Protein AF-A0A662R850-F1 (afdb_monomer_lite)

pLDDT: mean 83.98, std 15.19, range [34.16, 98.44]

Secondary structure (DSSP, 8-state):
--------TTS-EE-TT--TT--EEEESEEEEETTEEEEE-TT-SS-EEEE---EEETTTTEEESSHHHHHH-TT--TT--EEE-SS--------

Radius of gyration: 16.41 Å; chains: 1; bounding box: 42×28×46 Å

Structure (mmCIF, N/CA/C/O backbone):
data_AF-A0A662R850-F1
#
_entry.id   AF-A0A662R850-F1
#
loop_
_atom_site.group_PDB
_atom_site.id
_atom_site.type_symbol
_atom_site.label_atom_id
_atom_site.label_alt_id
_atom_site.label_comp_id
_atom_site.label_asym_id
_atom_site.label_entity_id
_atom_site.label_seq_id
_atom_site.pdbx_PDB_ins_code
_atom_site.Cartn_x
_atom_site.Cartn_y
_atom_site.Cartn_z
_atom_site.occupancy
_atom_site.B_iso_or_equiv
_atom_site.auth_seq_id
_atom_site.auth_comp_id
_atom_site.auth_asym_id
_atom_site.auth_atom_id
_atom_site.pdbx_PDB_model_num
ATOM 1 N N . MET A 1 1 ? 10.261 -17.687 -1.497 1.00 36.41 1 MET A N 1
ATOM 2 C CA . MET A 1 1 ? 10.891 -17.011 -2.650 1.00 36.41 1 MET A CA 1
ATOM 3 C C . MET A 1 1 ? 11.424 -15.690 -2.118 1.00 36.41 1 MET A C 1
ATOM 5 O O . MET A 1 1 ? 10.769 -15.113 -1.264 1.00 36.41 1 MET A O 1
ATOM 9 N N . THR A 1 2 ? 12.626 -15.273 -2.490 1.00 34.16 2 THR A N 1
ATOM 10 C CA . THR A 1 2 ? 13.237 -14.015 -2.029 1.00 34.16 2 THR A CA 1
ATOM 11 C C . THR A 1 2 ? 13.217 -13.064 -3.216 1.00 34.16 2 THR A C 1
ATOM 13 O O . THR A 1 2 ? 13.703 -13.437 -4.282 1.00 34.16 2 THR A O 1
ATOM 16 N N . VAL A 1 3 ? 12.629 -11.873 -3.074 1.00 38.25 3 VAL A N 1
ATOM 17 C CA . VAL A 1 3 ? 12.821 -10.819 -4.082 1.00 38.25 3 VAL A CA 1
ATOM 18 C C . VAL A 1 3 ? 14.233 -10.292 -3.885 1.00 38.25 3 VAL A C 1
ATOM 20 O O . VAL A 1 3 ? 14.597 -9.891 -2.784 1.00 38.25 3 VAL A O 1
ATOM 23 N N . SER A 1 4 ? 15.057 -10.340 -4.925 1.00 41.88 4 SER A N 1
ATOM 24 C CA . SER A 1 4 ? 16.397 -9.757 -4.903 1.00 41.88 4 SER A CA 1
ATOM 25 C C . SER A 1 4 ? 16.422 -8.607 -5.899 1.00 41.88 4 SER A C 1
ATOM 27 O O . SER A 1 4 ? 16.478 -8.835 -7.105 1.00 41.88 4 SER A O 1
ATOM 29 N N . VAL A 1 5 ? 16.338 -7.378 -5.390 1.00 55.72 5 VAL A N 1
ATOM 30 C CA . VAL A 1 5 ? 16.547 -6.154 -6.170 1.00 55.72 5 VAL A CA 1
ATOM 31 C C . VAL A 1 5 ? 17.981 -5.692 -5.924 1.00 55.72 5 VAL A C 1
ATOM 33 O O . VAL A 1 5 ? 18.382 -5.491 -4.781 1.00 55.72 5 VAL A O 1
ATOM 36 N N . PHE A 1 6 ? 18.769 -5.542 -6.988 1.00 52.97 6 PHE A N 1
ATOM 37 C CA . PHE A 1 6 ? 20.126 -5.002 -6.905 1.00 52.97 6 PHE A CA 1
ATOM 38 C C . PHE A 1 6 ? 20.071 -3.495 -7.167 1.00 52.97 6 PHE A C 1
ATOM 40 O O . PHE A 1 6 ? 20.058 -3.066 -8.318 1.00 52.97 6 PHE A O 1
ATOM 47 N N . ILE A 1 7 ? 20.003 -2.702 -6.097 1.00 58.59 7 ILE A N 1
ATOM 48 C CA . ILE A 1 7 ? 20.132 -1.240 -6.153 1.00 58.59 7 ILE A CA 1
ATOM 49 C C . ILE A 1 7 ? 21.566 -0.891 -5.752 1.00 58.59 7 ILE A C 1
ATOM 51 O O . ILE A 1 7 ? 22.050 -1.360 -4.721 1.00 58.59 7 ILE A O 1
ATOM 55 N N . TYR A 1 8 ? 22.266 -0.116 -6.579 1.00 51.53 8 TYR A N 1
ATOM 56 C CA . TYR A 1 8 ? 23.656 0.262 -6.329 1.00 51.53 8 TYR A CA 1
ATOM 57 C C . TYR A 1 8 ? 23.712 1.671 -5.710 1.00 51.53 8 TYR A C 1
ATOM 59 O O . TYR A 1 8 ? 23.363 2.638 -6.389 1.00 51.53 8 TYR A O 1
ATOM 67 N N . PRO A 1 9 ? 24.176 1.823 -4.452 1.00 47.75 9 PRO A N 1
ATOM 68 C CA . PRO A 1 9 ? 24.424 3.136 -3.856 1.00 47.75 9 PRO A CA 1
ATOM 69 C C . PRO A 1 9 ? 25.365 3.982 -4.737 1.00 47.75 9 PRO A C 1
ATOM 71 O O . PRO A 1 9 ? 26.272 3.416 -5.356 1.00 47.75 9 PRO A O 1
ATOM 74 N N . PRO A 1 10 ? 25.211 5.321 -4.782 1.00 56.88 10 PRO A N 1
ATOM 75 C CA . PRO A 1 10 ? 24.437 6.164 -3.860 1.00 56.88 10 PRO A CA 1
ATOM 76 C C . PRO A 1 10 ? 22.963 6.380 -4.253 1.00 56.88 10 PRO A C 1
ATOM 78 O O . PRO A 1 10 ? 22.295 7.211 -3.646 1.00 56.88 10 PRO A O 1
ATOM 81 N N . PHE A 1 11 ? 22.464 5.663 -5.257 1.00 65.56 11 PHE A N 1
ATOM 82 C CA . PHE A 1 11 ? 21.241 6.016 -5.968 1.00 65.56 11 PHE A CA 1
ATOM 83 C C . PHE A 1 11 ? 20.128 4.988 -5.737 1.00 65.56 11 PHE A C 1
ATOM 85 O O . PHE A 1 11 ? 20.281 3.814 -6.062 1.00 65.56 11 PHE A O 1
ATOM 92 N N . GLY A 1 12 ? 19.004 5.454 -5.189 1.00 68.25 12 GLY A N 1
ATOM 93 C CA . GLY A 1 12 ? 17.759 4.708 -5.004 1.00 68.25 12 GLY A CA 1
ATOM 94 C C . GLY A 1 12 ? 17.516 4.058 -3.631 1.00 68.25 12 GLY A C 1
ATOM 95 O O . GLY A 1 12 ? 18.437 3.871 -2.839 1.00 68.25 12 GLY A O 1
ATOM 96 N N . TYR A 1 13 ? 16.248 3.737 -3.336 1.00 76.50 13 TYR A N 1
ATOM 97 C CA . TYR A 1 13 ? 15.781 3.225 -2.036 1.00 76.50 13 TYR A CA 1
ATOM 98 C C . TYR A 1 13 ? 14.889 1.983 -2.189 1.00 76.50 13 TYR A C 1
ATOM 100 O O . TYR A 1 13 ? 13.910 1.995 -2.932 1.00 76.50 13 TYR A O 1
ATOM 108 N N . PHE A 1 14 ? 15.215 0.916 -1.460 1.00 79.81 14 PHE A N 1
ATOM 109 C CA . PHE A 1 14 ? 14.361 -0.259 -1.287 1.00 79.81 14 PHE A CA 1
ATOM 110 C C . PHE A 1 14 ? 14.023 -0.374 0.191 1.00 79.81 14 PHE A C 1
ATOM 112 O O . PHE A 1 14 ? 14.938 -0.526 1.006 1.00 79.81 14 PHE A O 1
ATOM 119 N N . ASP A 1 15 ? 12.738 -0.299 0.531 1.00 79.81 15 ASP A N 1
ATOM 120 C CA . ASP A 1 15 ? 12.313 -0.533 1.906 1.00 79.81 15 ASP A CA 1
ATOM 121 C C . ASP A 1 15 ? 12.567 -2.011 2.273 1.00 79.81 15 ASP A C 1
ATOM 123 O O . ASP A 1 15 ? 11.988 -2.910 1.651 1.00 79.81 15 ASP A O 1
ATOM 127 N N . PRO A 1 16 ? 13.438 -2.300 3.261 1.00 80.44 16 PRO A N 1
ATOM 128 C CA . PRO A 1 16 ? 13.796 -3.667 3.629 1.00 80.44 16 PRO A CA 1
ATOM 129 C C . PRO A 1 16 ? 12.632 -4.468 4.229 1.00 80.44 16 PRO A C 1
ATOM 131 O O . PRO A 1 16 ? 12.772 -5.680 4.388 1.00 80.44 16 PRO A O 1
ATOM 134 N N . ASN A 1 17 ? 11.512 -3.825 4.569 1.00 80.44 17 ASN A N 1
ATOM 135 C CA . ASN A 1 17 ? 10.332 -4.491 5.112 1.00 80.44 17 ASN A CA 1
ATOM 136 C C . ASN A 1 17 ? 9.387 -5.021 4.024 1.00 80.44 17 ASN A C 1
ATOM 138 O O . ASN A 1 17 ? 8.433 -5.718 4.357 1.00 80.44 17 ASN A O 1
ATOM 142 N N . ILE A 1 18 ? 9.645 -4.730 2.743 1.00 82.94 18 ILE A N 1
ATOM 143 C CA . ILE A 1 18 ? 8.837 -5.241 1.630 1.00 82.94 18 ILE A CA 1
ATOM 144 C C . ILE A 1 18 ? 9.084 -6.738 1.436 1.00 82.94 18 ILE A C 1
ATOM 146 O O . ILE A 1 18 ? 10.215 -7.207 1.272 1.00 82.94 18 ILE A O 1
ATOM 150 N N . THR A 1 19 ? 7.994 -7.492 1.372 1.00 84.19 19 THR A N 1
ATOM 151 C CA . THR A 1 19 ? 7.954 -8.935 1.164 1.00 84.19 19 THR A CA 1
ATOM 152 C C . THR A 1 19 ? 7.160 -9.313 -0.091 1.00 84.19 19 THR A C 1
ATOM 154 O O . THR A 1 19 ? 6.555 -8.488 -0.774 1.00 84.19 19 THR A O 1
ATOM 157 N N . ILE A 1 20 ? 7.207 -10.594 -0.469 1.00 80.25 20 ILE A N 1
ATOM 158 C CA . ILE A 1 20 ? 6.463 -11.080 -1.638 1.00 80.25 20 ILE A CA 1
ATOM 159 C C . ILE A 1 20 ? 4.972 -11.072 -1.344 1.00 80.25 20 ILE A C 1
ATOM 161 O O . ILE A 1 20 ? 4.527 -11.750 -0.424 1.00 80.25 20 ILE A O 1
ATOM 165 N N . GLY A 1 21 ? 4.221 -10.416 -2.224 1.00 77.44 21 GLY A N 1
ATOM 166 C CA . GLY A 1 21 ? 2.774 -10.270 -2.106 1.00 77.44 21 GLY A CA 1
ATOM 167 C C . GLY A 1 21 ? 2.357 -8.871 -1.666 1.00 77.44 21 GLY A C 1
ATOM 168 O O . GLY A 1 21 ? 1.200 -8.520 -1.878 1.00 77.44 21 GLY A O 1
ATOM 169 N N . ASP A 1 22 ? 3.290 -8.064 -1.152 1.00 81.69 22 ASP A N 1
ATOM 170 C CA . ASP A 1 22 ? 3.008 -6.684 -0.773 1.00 81.69 22 ASP A CA 1
ATOM 171 C C . ASP A 1 22 ? 2.732 -5.820 -2.005 1.00 81.69 22 ASP A C 1
ATOM 173 O O . ASP A 1 22 ? 3.383 -5.939 -3.051 1.00 81.69 22 ASP A O 1
ATOM 177 N N . MET A 1 23 ? 1.762 -4.919 -1.866 1.00 81.88 23 MET A N 1
ATOM 178 C CA . MET A 1 23 ? 1.573 -3.843 -2.828 1.00 81.88 23 MET A CA 1
ATOM 179 C C . MET A 1 23 ? 2.666 -2.797 -2.638 1.00 81.88 23 MET A C 1
ATOM 181 O O . MET A 1 23 ? 2.941 -2.361 -1.520 1.00 81.88 23 MET A O 1
ATOM 185 N N . VAL A 1 24 ? 3.271 -2.372 -3.745 1.00 86.56 24 VAL A N 1
ATOM 186 C CA . VAL A 1 24 ? 4.383 -1.420 -3.738 1.00 86.56 24 VAL A CA 1
ATOM 187 C C . VAL A 1 24 ? 4.133 -0.270 -4.697 1.00 86.56 24 VAL A C 1
ATOM 189 O O . VAL A 1 24 ? 3.531 -0.441 -5.760 1.00 86.56 24 VAL A O 1
ATOM 192 N N . GLU A 1 25 ? 4.656 0.893 -4.338 1.00 86.88 25 GLU A N 1
ATOM 193 C CA . GLU A 1 25 ? 4.848 2.004 -5.256 1.00 86.88 25 GLU A CA 1
ATOM 194 C C . GLU A 1 25 ? 6.267 1.958 -5.804 1.00 86.88 25 GLU A C 1
ATOM 196 O O . GLU A 1 25 ? 7.239 1.820 -5.058 1.00 86.88 25 GLU A O 1
ATOM 201 N N . VAL A 1 26 ? 6.381 2.052 -7.129 1.00 86.62 26 VAL A N 1
ATOM 202 C CA . VAL A 1 26 ? 7.655 1.944 -7.836 1.00 86.62 26 VAL A CA 1
ATOM 203 C C . VAL A 1 26 ? 7.889 3.206 -8.646 1.00 86.62 26 VAL A C 1
ATOM 205 O O . VAL A 1 26 ? 7.094 3.548 -9.521 1.00 86.62 26 VAL A O 1
ATOM 208 N N . TYR A 1 27 ? 9.021 3.860 -8.404 1.00 85.19 27 TYR A N 1
ATOM 209 C CA . TYR A 1 27 ? 9.482 4.991 -9.195 1.00 85.19 27 TYR A CA 1
ATOM 210 C C . TYR A 1 27 ? 10.753 4.630 -9.958 1.00 85.19 27 TYR A C 1
ATOM 212 O O . TYR A 1 27 ? 11.759 4.213 -9.382 1.00 85.19 27 TYR A O 1
ATOM 220 N N . GLY A 1 28 ? 10.702 4.808 -11.275 1.00 84.62 28 GLY A N 1
ATOM 221 C CA . GLY A 1 28 ? 11.790 4.503 -12.196 1.00 84.62 28 GLY A CA 1
ATOM 222 C C . GLY A 1 28 ? 11.471 4.977 -13.612 1.00 84.62 28 GLY A C 1
ATOM 223 O O . GLY A 1 28 ? 10.574 5.790 -13.828 1.00 84.62 28 GLY A O 1
ATOM 224 N N . ASN A 1 29 ? 12.205 4.461 -14.594 1.00 84.12 29 ASN A N 1
ATOM 225 C CA . ASN A 1 29 ? 11.956 4.733 -16.004 1.00 84.12 29 ASN A CA 1
ATOM 226 C C . ASN A 1 29 ? 10.738 3.938 -16.482 1.00 84.12 29 ASN A C 1
ATOM 228 O O . ASN A 1 29 ? 10.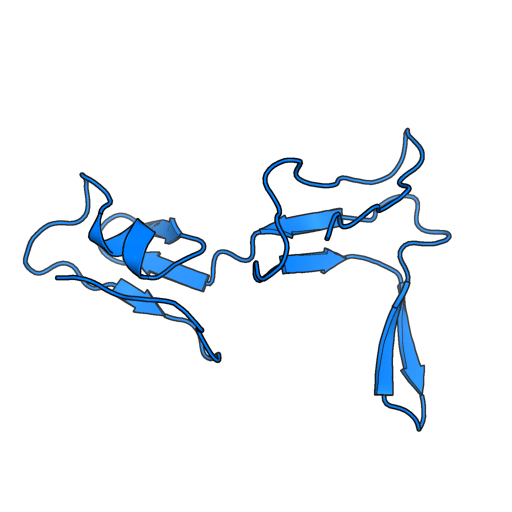816 2.724 -16.658 1.00 84.12 29 ASN A O 1
ATOM 232 N N . TYR A 1 30 ? 9.621 4.628 -16.694 1.00 85.00 30 TYR A N 1
ATOM 233 C CA . TYR A 1 30 ? 8.427 4.052 -17.302 1.00 85.00 30 TYR A CA 1
ATOM 234 C C . TYR A 1 30 ? 8.622 3.876 -18.812 1.00 85.00 30 TYR A C 1
ATOM 236 O O . TYR A 1 30 ? 9.047 4.802 -19.505 1.00 85.00 30 TYR A O 1
ATOM 244 N N . SER A 1 31 ? 8.276 2.701 -19.325 1.00 85.69 31 SER A N 1
ATOM 245 C CA . SER A 1 31 ? 8.172 2.425 -20.753 1.00 85.69 31 SER A CA 1
ATOM 246 C C . SER A 1 31 ? 6.883 1.674 -21.041 1.00 85.69 31 SER A C 1
ATOM 248 O O . SER A 1 31 ? 6.507 0.765 -20.303 1.00 85.69 31 SER A O 1
ATOM 250 N N . GLU A 1 32 ? 6.235 2.035 -22.138 1.00 92.25 32 GLU A N 1
ATOM 251 C CA . GLU A 1 32 ? 5.026 1.384 -22.621 1.00 92.25 32 GLU A CA 1
ATOM 252 C C . GLU A 1 32 ? 5.231 0.996 -24.079 1.00 92.25 32 GLU A C 1
ATOM 254 O O . GLU A 1 32 ? 5.662 1.813 -24.898 1.00 92.25 32 GLU A O 1
ATOM 259 N N . ASP A 1 33 ? 4.964 -0.264 -24.391 1.00 88.00 33 ASP A N 1
ATOM 260 C CA . ASP A 1 33 ? 5.001 -0.791 -25.745 1.00 88.00 33 ASP A CA 1
ATOM 261 C C . ASP A 1 33 ? 3.733 -1.603 -26.041 1.00 88.00 33 ASP A C 1
ATOM 263 O O . ASP A 1 33 ? 2.807 -1.700 -25.236 1.00 88.00 33 ASP A O 1
ATOM 267 N N . GLN A 1 34 ? 3.673 -2.193 -27.233 1.00 92.25 34 GLN A N 1
ATOM 268 C CA . GLN A 1 34 ? 2.550 -3.032 -27.663 1.00 92.25 34 GLN A CA 1
ATOM 269 C C . GLN A 1 34 ? 2.281 -4.258 -26.763 1.00 92.25 34 GLN A C 1
ATOM 271 O O . GLN A 1 34 ? 1.219 -4.867 -26.886 1.00 92.25 34 GLN A O 1
ATOM 276 N N . ASN A 1 35 ? 3.216 -4.635 -25.886 1.00 87.31 35 ASN A N 1
ATOM 277 C CA . ASN A 1 35 ? 3.110 -5.763 -24.967 1.00 87.31 35 ASN A CA 1
ATOM 278 C C . ASN A 1 35 ? 2.769 -5.328 -23.526 1.00 87.31 35 ASN A C 1
ATOM 280 O O . ASN A 1 35 ? 2.510 -6.199 -22.692 1.00 87.31 35 ASN A O 1
ATOM 284 N N . GLY A 1 36 ? 2.736 -4.024 -23.230 1.00 87.31 36 GLY A N 1
ATOM 285 C CA . GLY A 1 36 ? 2.272 -3.472 -21.958 1.00 87.31 36 GLY A CA 1
ATOM 286 C C . GLY A 1 36 ? 3.181 -2.390 -21.374 1.00 87.31 36 GLY A C 1
ATOM 287 O O . GLY A 1 36 ? 4.004 -1.789 -22.062 1.00 87.31 36 GLY A O 1
ATOM 288 N N . CYS A 1 37 ? 3.012 -2.147 -20.075 1.00 85.00 37 CYS A N 1
ATOM 289 C CA . CYS A 1 37 ? 3.735 -1.131 -19.315 1.00 85.00 37 CYS A CA 1
ATOM 290 C C . CYS A 1 37 ? 4.780 -1.788 -18.404 1.00 85.00 37 CYS A C 1
ATOM 292 O O . CYS A 1 37 ? 4.475 -2.749 -17.695 1.00 85.00 37 CYS A O 1
ATOM 294 N N . SER A 1 38 ? 5.990 -1.239 -18.353 1.00 84.38 38 SER A N 1
ATOM 295 C CA . SER A 1 38 ? 7.042 -1.674 -17.432 1.00 84.38 38 SER A CA 1
ATOM 296 C C . SER A 1 38 ? 7.761 -0.487 -16.807 1.00 84.38 38 SER A C 1
ATOM 298 O O . SER A 1 38 ? 7.967 0.536 -17.456 1.00 84.38 38 SER A O 1
ATOM 300 N N . VAL A 1 39 ? 8.206 -0.647 -15.561 1.00 84.12 39 VAL A N 1
ATOM 301 C CA . VAL A 1 39 ? 9.091 0.311 -14.892 1.00 84.12 39 VAL A CA 1
ATOM 302 C C . VAL A 1 39 ? 10.476 -0.313 -14.763 1.00 84.12 39 VAL A C 1
ATOM 304 O O . VAL A 1 39 ? 10.645 -1.361 -14.144 1.00 84.12 39 VAL A O 1
ATOM 307 N N . SER A 1 40 ? 11.476 0.330 -15.361 1.00 81.81 40 SER A N 1
ATOM 308 C CA . SER A 1 40 ? 12.884 -0.038 -15.243 1.00 81.81 40 SER A CA 1
ATOM 309 C C . SER A 1 40 ? 13.556 0.806 -14.166 1.00 81.81 40 SER A C 1
ATOM 311 O O . SER A 1 40 ? 13.539 2.034 -14.217 1.00 81.81 40 SER A O 1
ATOM 313 N N . LEU A 1 41 ? 14.210 0.148 -13.212 1.00 77.50 41 LEU A N 1
ATOM 314 C CA . LEU A 1 41 ? 15.036 0.820 -12.201 1.00 77.50 41 LEU A CA 1
ATOM 315 C C . LEU A 1 41 ? 16.464 1.078 -12.705 1.00 77.50 41 LEU A C 1
ATOM 317 O O . LEU A 1 41 ? 17.245 1.767 -12.057 1.00 77.50 41 LEU A O 1
ATOM 321 N N . ASN A 1 42 ? 16.814 0.552 -13.883 1.00 73.31 42 ASN A N 1
ATOM 322 C CA . ASN A 1 42 ? 18.138 0.732 -14.461 1.00 73.31 42 ASN A CA 1
ATOM 323 C C . ASN A 1 42 ? 18.305 2.154 -15.012 1.00 73.31 42 ASN A C 1
ATOM 325 O O . ASN A 1 42 ? 17.434 2.666 -15.720 1.00 73.31 42 ASN A O 1
ATOM 329 N N . GLY A 1 43 ? 19.464 2.760 -14.737 1.00 65.62 43 GLY A N 1
ATOM 330 C CA . GLY A 1 43 ? 19.882 4.032 -15.334 1.00 65.62 43 GLY A CA 1
ATOM 331 C C . GLY A 1 43 ? 19.241 5.289 -14.736 1.00 65.62 43 GLY A C 1
ATOM 332 O O . GLY A 1 43 ? 19.363 6.353 -15.337 1.00 65.62 43 GLY A O 1
ATOM 333 N N . LYS A 1 44 ? 18.561 5.193 -13.586 1.00 68.88 44 LYS A N 1
ATOM 334 C CA . LYS A 1 44 ? 18.029 6.348 -12.846 1.00 68.88 44 LYS A CA 1
ATOM 335 C C . LYS A 1 44 ? 18.880 6.604 -11.601 1.00 68.88 44 LYS A C 1
ATOM 337 O O . LYS A 1 44 ? 19.132 5.683 -10.832 1.00 68.88 44 LYS A O 1
ATOM 342 N N . GLU A 1 45 ? 19.278 7.858 -11.401 1.00 69.75 45 GLU A N 1
ATOM 343 C CA . GLU A 1 45 ? 19.947 8.315 -10.170 1.00 69.75 45 GLU A CA 1
ATOM 344 C C . GLU A 1 45 ? 18.975 8.315 -8.970 1.00 69.75 45 GLU A C 1
ATOM 346 O O . GLU A 1 45 ? 19.377 8.114 -7.832 1.00 69.75 45 GLU A O 1
ATOM 351 N N . ASP A 1 46 ? 17.668 8.409 -9.235 1.00 73.81 46 ASP A N 1
ATOM 352 C CA . ASP A 1 46 ? 16.615 8.306 -8.223 1.00 73.81 46 ASP A CA 1
ATOM 353 C C . ASP A 1 46 ? 15.589 7.248 -8.643 1.00 73.81 46 ASP A C 1
ATOM 355 O O . ASP A 1 46 ? 14.753 7.495 -9.519 1.00 73.81 46 ASP A O 1
ATOM 359 N N . CYS A 1 47 ? 15.650 6.064 -8.036 1.00 80.38 47 CYS A N 1
ATOM 360 C CA . CYS A 1 47 ? 14.614 5.036 -8.137 1.00 80.38 47 CYS A CA 1
ATOM 361 C C . CYS A 1 47 ? 14.181 4.598 -6.735 1.00 80.38 47 CYS A C 1
ATOM 363 O O . CYS A 1 47 ? 14.997 4.584 -5.819 1.00 80.38 47 CYS A O 1
ATOM 365 N N . TYR A 1 48 ? 12.915 4.248 -6.528 1.00 82.06 48 TYR A N 1
ATOM 366 C CA . TYR A 1 48 ? 12.505 3.686 -5.242 1.00 82.06 48 TYR A CA 1
ATOM 367 C C . TYR A 1 48 ? 11.414 2.639 -5.380 1.00 82.06 48 TYR A C 1
ATOM 369 O O . TYR A 1 48 ? 10.634 2.654 -6.332 1.00 82.06 48 TYR A O 1
ATOM 377 N N . ILE A 1 49 ? 11.394 1.734 -4.407 1.00 84.88 49 ILE A N 1
ATOM 378 C CA . ILE A 1 49 ? 10.303 0.807 -4.146 1.00 84.88 49 ILE A CA 1
ATOM 379 C C . ILE A 1 49 ? 9.930 0.991 -2.674 1.00 84.88 49 ILE A C 1
ATOM 381 O O . ILE A 1 49 ? 10.759 0.734 -1.796 1.00 84.88 49 ILE A O 1
ATOM 385 N N . ILE A 1 50 ? 8.706 1.446 -2.421 1.00 84.62 50 ILE A N 1
ATOM 386 C CA . ILE A 1 50 ? 8.163 1.669 -1.074 1.00 84.62 50 ILE A CA 1
ATOM 387 C C . ILE A 1 50 ? 6.813 0.954 -0.918 1.00 84.62 50 ILE A C 1
ATOM 389 O O . ILE A 1 50 ? 6.170 0.663 -1.933 1.00 84.62 50 ILE A O 1
ATOM 393 N N . PRO A 1 51 ? 6.371 0.642 0.312 1.00 85.69 51 PRO A N 1
ATOM 394 C CA . PRO A 1 51 ? 5.045 0.079 0.536 1.00 85.69 51 PRO A CA 1
ATOM 395 C C . PRO A 1 51 ? 3.946 1.021 0.031 1.00 85.69 51 PRO A C 1
ATOM 397 O O . PRO A 1 51 ? 4.031 2.233 0.221 1.00 85.69 51 PRO A O 1
ATOM 400 N N . ALA A 1 52 ? 2.915 0.468 -0.606 1.00 87.31 52 ALA A N 1
ATOM 401 C CA . ALA A 1 52 ? 1.751 1.247 -1.014 1.00 87.31 52 ALA A CA 1
ATOM 402 C C . ALA A 1 52 ? 0.778 1.385 0.166 1.00 87.31 52 ALA A C 1
ATOM 404 O O . ALA A 1 52 ? 0.097 0.421 0.523 1.00 87.31 52 ALA A O 1
ATOM 405 N N . SER A 1 53 ? 0.697 2.577 0.754 1.00 90.88 53 SER A N 1
ATOM 406 C CA . SER A 1 53 ? -0.274 2.873 1.810 1.00 90.88 53 SER A CA 1
ATOM 407 C C . SER A 1 53 ? -1.585 3.347 1.190 1.00 90.88 53 SER A C 1
ATOM 409 O O . SER A 1 53 ? -1.713 4.500 0.796 1.00 90.88 53 SER A O 1
ATOM 411 N N . ARG A 1 54 ? -2.533 2.420 1.046 1.00 93.06 54 ARG A N 1
ATOM 412 C CA . ARG A 1 54 ? -3.809 2.608 0.325 1.00 93.06 54 ARG A CA 1
ATOM 413 C C . ARG A 1 54 ? -5.041 2.454 1.211 1.00 93.06 54 ARG A C 1
ATOM 415 O O . ARG A 1 54 ? -6.172 2.372 0.730 1.00 93.06 54 ARG A O 1
ATOM 422 N N . VAL A 1 55 ? -4.810 2.311 2.507 1.00 96.62 55 VAL A N 1
ATOM 423 C CA . VAL A 1 55 ? -5.840 2.175 3.525 1.00 96.62 55 VAL A CA 1
ATOM 424 C C . VAL A 1 55 ? -5.671 3.345 4.471 1.00 96.62 55 VAL A C 1
ATOM 426 O O . VAL A 1 55 ? -4.601 3.509 5.042 1.00 96.62 55 VAL A O 1
ATOM 429 N N . HIS A 1 56 ? -6.709 4.151 4.631 1.00 97.62 56 HIS A N 1
ATOM 430 C CA . HIS A 1 56 ? -6.621 5.420 5.341 1.00 97.62 56 HIS A CA 1
ATOM 431 C C . HIS A 1 56 ? -7.674 5.461 6.439 1.00 97.62 56 HIS A C 1
ATOM 433 O O . HIS A 1 56 ? -8.864 5.279 6.167 1.00 97.62 56 HIS A O 1
ATOM 439 N N . ASN A 1 57 ? -7.260 5.723 7.674 1.00 98.19 57 ASN A N 1
ATOM 440 C CA . ASN A 1 57 ? -8.191 6.077 8.735 1.00 98.19 57 ASN A CA 1
ATOM 441 C C . ASN A 1 57 ? -8.457 7.585 8.657 1.00 98.19 57 ASN A C 1
ATOM 443 O O . ASN A 1 57 ? -7.578 8.393 8.945 1.00 98.19 57 ASN A O 1
ATOM 447 N N . LEU A 1 58 ? -9.666 7.984 8.254 1.00 98.00 58 LEU A N 1
ATOM 448 C CA . LEU A 1 58 ? -9.994 9.401 8.062 1.00 98.00 58 LEU A CA 1
ATOM 449 C C . LEU A 1 58 ? -10.068 10.187 9.374 1.00 98.00 58 LEU A C 1
ATOM 451 O O . LEU A 1 58 ? -9.913 11.408 9.361 1.00 98.00 58 LEU A O 1
ATOM 455 N N . ASP A 1 59 ? -10.316 9.500 10.487 1.00 98.44 59 ASP A N 1
ATOM 456 C CA . ASP A 1 59 ? -10.469 10.122 11.797 1.00 98.44 59 ASP A CA 1
ATOM 457 C C . ASP A 1 59 ? -9.113 10.391 12.464 1.00 98.44 59 ASP A C 1
ATOM 459 O O . ASP A 1 59 ? -8.963 11.408 13.144 1.00 98.44 59 ASP A O 1
ATOM 463 N N . THR A 1 60 ? -8.113 9.528 12.243 1.00 97.81 60 THR A N 1
ATOM 464 C CA . THR A 1 60 ? -6.746 9.721 12.769 1.00 97.81 60 THR A CA 1
ATOM 465 C C . THR A 1 60 ? -5.795 10.361 11.755 1.00 97.81 60 THR A C 1
ATOM 467 O O . THR A 1 60 ? -4.824 11.010 12.145 1.00 97.81 60 THR A O 1
ATOM 470 N N . GLY A 1 61 ? -6.097 10.252 10.458 1.00 97.19 61 GLY A N 1
ATOM 471 C CA . GLY A 1 61 ? -5.218 10.680 9.369 1.00 97.19 61 GLY A CA 1
ATOM 472 C C . GLY A 1 61 ? -4.047 9.727 9.123 1.00 97.19 61 GLY A C 1
ATOM 473 O O . GLY A 1 61 ? -3.064 10.133 8.508 1.00 97.19 61 GLY A O 1
ATOM 474 N N . GLU A 1 62 ? -4.126 8.498 9.637 1.00 97.75 62 GLU A N 1
ATOM 475 C CA . GLU A 1 62 ? -3.086 7.484 9.479 1.00 97.75 62 GLU A CA 1
ATOM 476 C C . GLU A 1 62 ? -3.298 6.635 8.228 1.00 97.75 62 GLU A C 1
ATOM 478 O O . GLU A 1 62 ? -4.426 6.274 7.874 1.00 97.75 62 GLU A O 1
ATOM 483 N N . ASP A 1 63 ? -2.178 6.281 7.598 1.00 96.06 63 ASP A N 1
ATOM 484 C CA . ASP A 1 63 ? -2.130 5.484 6.383 1.00 96.06 63 ASP A CA 1
ATOM 485 C C . ASP A 1 63 ? -1.502 4.116 6.663 1.00 96.06 63 ASP A C 1
ATOM 487 O O . ASP A 1 63 ? -0.456 3.997 7.305 1.00 96.06 63 ASP A O 1
ATOM 491 N N . PHE A 1 64 ? -2.109 3.075 6.109 1.00 94.88 64 PHE A N 1
ATOM 492 C CA . PHE A 1 64 ? -1.744 1.684 6.318 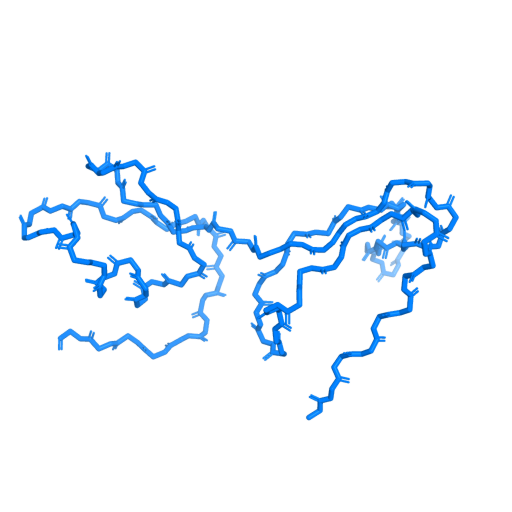1.00 94.88 64 PHE A CA 1
ATOM 493 C C . PHE A 1 64 ? -1.600 0.955 4.983 1.00 94.88 64 PHE A C 1
ATOM 495 O O . PHE A 1 64 ? -2.230 1.280 3.971 1.00 94.88 64 PHE A O 1
ATOM 502 N N . THR A 1 65 ? -0.771 -0.084 4.992 1.00 91.94 65 THR A N 1
ATOM 503 C CA . THR A 1 65 ? -0.513 -0.941 3.827 1.00 91.94 65 THR A CA 1
ATOM 504 C C . THR A 1 65 ? -1.526 -2.080 3.686 1.00 91.94 65 THR A C 1
ATOM 506 O O . THR A 1 65 ? -1.606 -2.696 2.625 1.00 91.94 65 THR A O 1
ATOM 509 N N . THR A 1 66 ? -2.306 -2.375 4.735 1.00 92.81 66 THR A N 1
ATOM 510 C CA . THR A 1 66 ? -3.307 -3.460 4.770 1.00 92.81 66 THR A CA 1
ATOM 511 C C . THR A 1 66 ? -4.556 -3.034 5.542 1.00 92.81 66 THR A C 1
ATOM 513 O O . THR A 1 66 ? -4.476 -2.161 6.410 1.00 92.81 66 THR A O 1
ATOM 516 N N . ILE A 1 67 ? -5.707 -3.656 5.254 1.00 95.12 67 ILE A N 1
ATOM 517 C CA . ILE A 1 67 ? -6.958 -3.372 5.973 1.00 95.12 67 ILE A CA 1
ATOM 518 C C . ILE A 1 67 ? -6.844 -3.852 7.419 1.00 95.12 67 ILE A C 1
ATOM 520 O O . ILE A 1 67 ? -7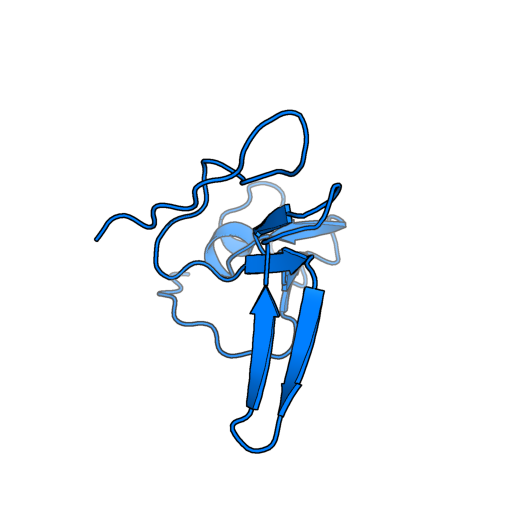.264 -3.140 8.329 1.00 95.12 67 ILE A O 1
ATOM 524 N N . GLN A 1 68 ? -6.240 -5.023 7.650 1.00 96.31 68 GLN A N 1
ATOM 525 C CA . GLN A 1 68 ? -6.075 -5.533 9.013 1.00 96.31 68 GLN A CA 1
ATOM 526 C C . GLN A 1 68 ? -5.210 -4.607 9.876 1.00 96.31 68 GLN A C 1
ATOM 528 O O . GLN A 1 68 ? -5.566 -4.371 11.023 1.00 96.31 68 GLN A O 1
ATOM 533 N N . ALA A 1 69 ? -4.122 -4.040 9.339 1.00 95.19 69 ALA A N 1
ATOM 534 C CA . ALA A 1 69 ? -3.290 -3.108 10.102 1.00 95.19 69 ALA A CA 1
ATOM 535 C C . ALA A 1 69 ? -4.067 -1.856 10.532 1.00 95.19 69 ALA A C 1
ATOM 537 O O . ALA A 1 69 ? -3.913 -1.421 11.665 1.00 95.19 69 ALA A O 1
ATOM 538 N N . ALA A 1 70 ? -4.939 -1.324 9.669 1.00 97.06 70 ALA A N 1
ATOM 539 C CA . ALA A 1 70 ? -5.792 -0.192 10.025 1.00 97.06 70 ALA A CA 1
ATOM 540 C C . ALA A 1 70 ? -6.829 -0.550 11.103 1.00 97.06 70 ALA A C 1
ATOM 542 O O . ALA A 1 70 ? -7.143 0.283 11.944 1.00 97.06 70 ALA A O 1
ATOM 543 N N . ILE A 1 71 ? -7.368 -1.776 11.089 1.00 96.94 71 ILE A N 1
ATOM 544 C CA . ILE A 1 71 ? -8.309 -2.270 12.112 1.00 96.94 71 ILE A CA 1
ATOM 545 C C . ILE A 1 71 ? -7.608 -2.503 13.456 1.00 96.94 71 ILE A C 1
ATOM 547 O O . ILE A 1 71 ? -8.153 -2.144 14.497 1.00 96.94 71 ILE A O 1
ATOM 551 N N . ASP A 1 72 ? -6.427 -3.120 13.428 1.00 97.50 72 ASP A N 1
ATOM 552 C CA . ASP A 1 72 ? -5.657 -3.488 14.622 1.00 97.50 72 ASP A CA 1
ATOM 553 C C . ASP A 1 72 ? -4.961 -2.287 15.273 1.00 97.50 72 ASP A C 1
ATOM 555 O O . ASP A 1 72 ? -4.468 -2.399 16.401 1.00 97.50 72 ASP A O 1
ATOM 559 N N . ASP A 1 73 ? -4.892 -1.160 14.563 1.00 98.00 73 ASP A N 1
ATOM 560 C CA . ASP A 1 73 ? -4.259 0.045 15.062 1.00 98.00 73 ASP A CA 1
ATOM 561 C C . ASP A 1 73 ? -4.922 0.506 16.374 1.00 98.00 73 ASP A C 1
ATOM 563 O O . ASP A 1 73 ? -6.149 0.643 16.448 1.00 98.00 73 ASP A O 1
ATOM 567 N N . PRO A 1 74 ? -4.138 0.730 17.447 1.00 97.94 74 PRO A N 1
ATOM 568 C CA . PRO A 1 74 ? -4.691 1.075 18.742 1.00 97.94 74 PRO A CA 1
ATOM 569 C C . PRO A 1 74 ? -5.444 2.401 18.735 1.00 97.94 74 PRO A C 1
ATOM 571 O O . PRO A 1 74 ? -6.274 2.573 19.624 1.00 97.94 74 PRO A O 1
ATOM 574 N N . ASP A 1 75 ? -5.194 3.318 17.804 1.00 98.38 75 ASP A N 1
ATOM 575 C CA . ASP A 1 75 ? -5.889 4.596 17.687 1.00 98.38 75 ASP A CA 1
ATOM 576 C C . ASP A 1 75 ? -7.139 4.508 16.790 1.00 98.38 75 ASP A C 1
ATOM 578 O O . ASP A 1 75 ? -8.012 5.379 16.869 1.00 98.38 75 ASP A O 1
ATOM 582 N N . THR A 1 76 ? -7.345 3.394 16.078 1.00 98.12 76 THR A N 1
ATOM 583 C CA . THR A 1 76 ? -8.630 3.057 15.448 1.00 98.12 76 THR A CA 1
ATOM 584 C C . THR A 1 76 ? -9.668 2.660 16.502 1.00 98.12 76 THR A C 1
ATOM 586 O O . THR A 1 76 ? -9.559 1.642 17.189 1.00 98.12 76 THR A O 1
ATOM 589 N N . LYS A 1 77 ? -10.715 3.482 16.656 1.00 98.00 77 LYS A N 1
ATOM 590 C CA . LYS A 1 77 ? -11.803 3.270 17.626 1.00 98.00 77 LYS A CA 1
ATOM 591 C C . LYS A 1 77 ? -13.128 2.959 16.944 1.00 98.00 77 LYS A C 1
ATOM 593 O O . LYS A 1 77 ? -13.317 3.202 15.755 1.00 98.00 77 LYS A O 1
ATOM 598 N N . ASP A 1 78 ? -14.070 2.446 17.733 1.00 97.00 78 ASP A N 1
ATOM 599 C CA . ASP A 1 78 ? -15.439 2.229 17.269 1.00 97.00 78 ASP A CA 1
ATOM 600 C C . ASP A 1 78 ? -16.049 3.536 16.738 1.00 97.00 78 ASP A C 1
ATOM 602 O O . ASP A 1 78 ? -15.914 4.599 17.348 1.00 97.00 78 ASP A O 1
ATOM 606 N N . GLY A 1 79 ? -16.697 3.447 15.579 1.00 97.12 79 GLY A N 1
ATOM 607 C CA . GLY A 1 79 ? -17.214 4.596 14.837 1.00 97.12 79 GLY A CA 1
ATOM 608 C C . GLY A 1 79 ? -16.219 5.296 13.902 1.00 97.12 79 GLY A C 1
ATOM 609 O O . GLY A 1 79 ? -16.664 6.161 13.150 1.00 97.12 79 GLY A O 1
ATOM 610 N N . HIS A 1 80 ? -14.927 4.934 13.896 1.00 98.38 80 HIS A N 1
ATOM 611 C CA . HIS A 1 80 ? -13.974 5.467 12.914 1.00 98.38 80 HIS A CA 1
ATOM 612 C C . HIS A 1 80 ? -14.267 4.941 11.501 1.00 98.38 80 HIS A C 1
ATOM 614 O O . HIS A 1 80 ? -14.773 3.832 11.305 1.00 98.38 80 HIS A O 1
ATOM 620 N N . THR A 1 81 ? -13.918 5.747 10.504 1.00 98.19 81 THR A N 1
ATOM 621 C CA . THR A 1 81 ? -14.086 5.453 9.085 1.00 98.19 81 THR A CA 1
ATOM 622 C C . THR A 1 81 ? -12.739 5.135 8.450 1.00 98.19 81 THR A C 1
ATOM 624 O O . THR A 1 81 ? -11.911 6.018 8.226 1.00 98.19 81 THR A O 1
ATOM 627 N N . ILE A 1 82 ? -12.557 3.867 8.083 1.00 97.94 82 ILE A N 1
ATOM 628 C CA . ILE A 1 82 ? -11.452 3.428 7.230 1.00 97.94 82 ILE A CA 1
ATOM 629 C C . ILE A 1 82 ? -11.916 3.483 5.773 1.00 97.94 82 ILE A C 1
ATOM 631 O O . ILE A 1 82 ? -12.906 2.846 5.404 1.00 9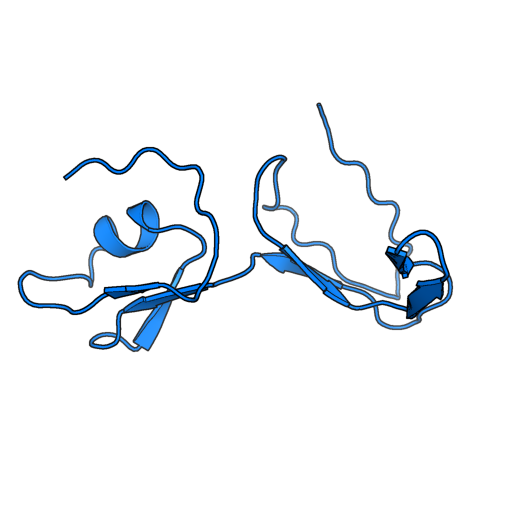7.94 82 ILE A O 1
ATOM 635 N N . ILE A 1 83 ? -11.194 4.229 4.940 1.00 97.81 83 ILE A N 1
ATOM 636 C CA . ILE A 1 83 ? -11.367 4.230 3.489 1.00 97.81 83 ILE A CA 1
ATOM 637 C C . ILE A 1 83 ? -10.239 3.433 2.839 1.00 97.81 83 ILE A C 1
ATOM 639 O O . ILE A 1 83 ? -9.085 3.498 3.251 1.00 97.81 83 ILE A O 1
ATOM 643 N N . VAL A 1 84 ? -10.592 2.658 1.822 1.00 96.06 84 VAL A N 1
ATOM 644 C CA . VAL A 1 84 ? -9.653 1.832 1.067 1.00 96.06 84 VAL A CA 1
ATOM 645 C C . VAL A 1 84 ? -9.671 2.312 -0.373 1.00 96.06 84 VAL A C 1
ATOM 647 O O . VAL A 1 84 ? -10.737 2.361 -0.996 1.00 96.06 84 VAL A O 1
ATOM 650 N N . ASP A 1 85 ? -8.503 2.658 -0.906 1.00 95.50 85 ASP A N 1
ATOM 651 C CA . ASP A 1 85 ? -8.378 3.090 -2.290 1.00 95.50 85 ASP A CA 1
ATOM 652 C C . ASP A 1 85 ? -8.790 1.972 -3.260 1.00 95.50 85 ASP A C 1
ATOM 654 O O . ASP A 1 85 ? -8.620 0.781 -2.962 1.00 95.50 85 ASP A O 1
ATOM 658 N N . PRO A 1 86 ? -9.282 2.310 -4.465 1.00 93.75 86 PRO A N 1
ATOM 659 C CA . PRO A 1 86 ? -9.647 1.317 -5.468 1.00 93.75 86 PRO A CA 1
ATOM 660 C C . PRO A 1 86 ? -8.505 0.334 -5.771 1.00 93.75 86 PRO A C 1
ATOM 662 O O . PRO A 1 86 ? -7.392 0.722 -6.132 1.00 93.75 86 PRO A O 1
ATOM 665 N N . GLY A 1 87 ? -8.795 -0.964 -5.668 1.00 87.94 87 GLY A N 1
ATOM 666 C CA . GLY A 1 87 ? -7.806 -2.019 -5.862 1.00 87.94 87 GLY A CA 1
ATOM 667 C C . GLY A 1 87 ? -8.340 -3.403 -5.505 1.00 87.94 87 GLY A C 1
ATOM 668 O O . GLY A 1 87 ? -9.488 -3.558 -5.094 1.00 87.94 87 GLY A O 1
ATOM 669 N N . THR A 1 88 ? -7.506 -4.427 -5.689 1.00 87.62 88 THR A N 1
ATOM 670 C CA . THR A 1 88 ? -7.805 -5.804 -5.262 1.00 87.62 88 THR A CA 1
ATOM 67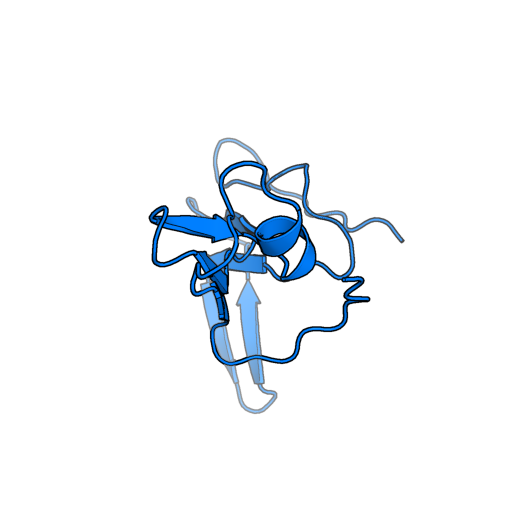1 C C . THR A 1 88 ? -6.903 -6.178 -4.099 1.00 87.62 88 THR A C 1
ATOM 673 O O . THR A 1 88 ? -5.708 -6.360 -4.296 1.00 87.62 88 THR A O 1
ATOM 676 N N . TYR A 1 89 ? -7.475 -6.346 -2.912 1.00 88.75 89 TYR A N 1
ATOM 677 C CA . TYR A 1 89 ? -6.743 -6.668 -1.689 1.00 88.75 89 TYR A CA 1
ATOM 678 C C . TYR A 1 89 ? -6.903 -8.156 -1.394 1.00 88.75 89 TYR A C 1
ATOM 680 O O . TYR A 1 89 ? -8.014 -8.645 -1.194 1.00 88.75 89 TYR A O 1
ATOM 688 N N . THR A 1 90 ? -5.796 -8.899 -1.431 1.00 90.12 90 THR A N 1
ATOM 689 C CA . THR A 1 90 ? -5.787 -10.329 -1.093 1.00 90.12 90 THR A CA 1
ATOM 690 C C . THR A 1 90 ? -5.235 -10.493 0.314 1.00 90.12 90 THR A C 1
ATOM 692 O O . THR A 1 90 ? -4.050 -10.745 0.501 1.00 90.12 90 THR A O 1
ATOM 695 N N . GLU A 1 91 ? -6.102 -10.342 1.306 1.00 89.50 91 GLU A N 1
ATOM 696 C CA . GLU A 1 91 ? -5.755 -10.482 2.718 1.00 89.50 91 GLU A CA 1
ATOM 697 C C . GLU A 1 91 ? -6.847 -11.241 3.476 1.00 89.50 91 GLU A C 1
ATOM 699 O O . GLU A 1 91 ? -7.980 -11.384 3.008 1.00 89.50 91 GLU A O 1
ATOM 704 N N . LYS A 1 92 ? -6.509 -11.746 4.663 1.00 92.69 92 LYS A N 1
ATOM 705 C CA . LYS A 1 92 ? -7.494 -12.305 5.587 1.00 92.69 92 LYS A CA 1
ATOM 706 C C . LYS A 1 92 ? -7.815 -11.249 6.633 1.00 92.69 92 LYS A C 1
ATOM 708 O O . LYS A 1 92 ? -6.997 -11.020 7.515 1.00 92.69 92 LYS A O 1
ATOM 713 N N . VAL A 1 93 ? -9.021 -10.697 6.563 1.00 92.19 93 VAL A N 1
ATOM 714 C CA . VAL A 1 93 ? -9.532 -9.780 7.584 1.00 92.19 93 VAL A CA 1
ATOM 715 C C . VAL A 1 93 ? -10.230 -10.580 8.685 1.00 92.19 93 VAL A C 1
ATOM 717 O O . VAL A 1 93 ? -11.093 -11.417 8.401 1.00 92.19 93 VAL A O 1
ATOM 720 N N . CYS A 1 94 ? -9.843 -10.347 9.935 1.00 90.44 94 CYS A N 1
ATOM 721 C CA . CYS A 1 94 ? -10.516 -10.833 11.132 1.00 90.44 94 CYS A CA 1
ATOM 722 C C . CYS A 1 94 ? -11.042 -9.635 11.920 1.00 90.44 94 CYS A C 1
ATOM 724 O O . CYS A 1 94 ? -10.308 -8.677 12.152 1.00 90.44 94 CYS A O 1
ATOM 726 N N . LEU A 1 95 ? -12.307 -9.721 12.323 1.00 83.31 95 LEU A N 1
ATOM 727 C CA . LEU A 1 95 ? -12.944 -8.782 13.242 1.00 83.31 95 LEU A CA 1
ATOM 728 C C . LEU A 1 95 ? -12.950 -9.355 14.661 1.00 83.31 95 LEU A C 1
ATOM 730 O O . LEU A 1 95 ? -12.918 -10.607 14.777 1.00 83.31 95 LEU A O 1
#

Sequence (95 aa):
MTVSVFIYPPFGYFDPNITIGDMVEVYGNYSED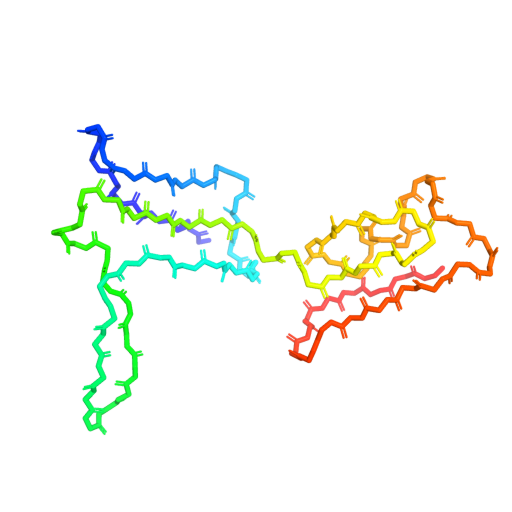QNGCSVSLNGKEDCYIIPASRVHNLDTGEDFTTIQAAIDDPDTKDGHTIIVDPGTYTEKVCL

Foldseek 3Di:
DADDDDDDPPAEEEDPPDDPPFDWDKDADWDADPVGIDGDNPPDSYIYIDGDFFKAFPVVRDTDRAPQCLVPPPPDDPPIDIDGHDDDHDDDDDD